Protein AF-A0A8F1MAA2-F1 (afdb_monomer_lite)

Radius of gyration: 13.88 Å; chains: 1; bounding box: 32×30×31 Å

Organism: NCBI:txid2841264

pLDDT: mean 94.31, std 5.84, range [60.47, 98.44]

InterPro domains:
  IPR036615 Mur ligase, C-terminal domain superfamily [G3DSA:3.90.190.20] (1-69)

Foldseek 3Di:
DDQEDEAEDDVCVVPVQVVCVVVVHHYHYYDALVRLLVVCQVVADVVRDDDDDDDLPQHPNLVSVCSVDPDNVCSVVTPQPPPVSVVVVVVSCVVVDD

Sequence (98 aa):
MLDWVVTVGEKANQYLAPAARQRGCQVKECKNAIEAGSFVRDKLKSEGVALFKGSSGGVWLEESIKINLHSTEDDKYLVRQTPEWIARKNQFFSQFKD

Secondary structure (DSSP, 8-state):
--S-EEEESHHIIIIIHHHHHHTT--EEEESSHHHHHHHHHHHPPTT--------TTTT-THHHHHHH-S-GGGGGGSSS-SHHHHHHHHHHHGGG--

Structure (mmCIF, N/CA/C/O backbone):
data_AF-A0A8F1MAA2-F1
#
_entry.id   AF-A0A8F1MAA2-F1
#
loop_
_atom_site.group_PDB
_atom_site.id
_atom_site.type_symbol
_atom_site.label_atom_id
_atom_site.label_alt_id
_atom_site.label_comp_id
_atom_site.label_asym_id
_atom_site.label_entity_id
_atom_site.label_seq_id
_atom_site.pdbx_PDB_ins_code
_atom_site.Cartn_x
_atom_site.Cartn_y
_atom_site.Cartn_z
_atom_site.occupancy
_atom_site.B_iso_or_equiv
_atom_site.auth_seq_id
_atom_site.auth_comp_id
_atom_site.auth_asym_id
_atom_site.auth_atom_id
_atom_site.pdbx_PDB_model_num
ATOM 1 N N . MET A 1 1 ? -15.943 -7.709 10.917 1.00 71.94 1 MET A N 1
ATOM 2 C CA . MET A 1 1 ? -15.826 -6.241 10.754 1.00 71.94 1 MET A CA 1
ATOM 3 C C . MET A 1 1 ? -14.387 -5.947 10.356 1.00 71.94 1 MET A C 1
ATOM 5 O O . MET A 1 1 ? -13.529 -6.704 10.784 1.00 71.94 1 MET A O 1
ATOM 9 N N . LEU A 1 2 ? -14.123 -4.957 9.499 1.00 89.88 2 LEU A N 1
ATOM 10 C CA . LEU A 1 2 ? -12.743 -4.585 9.159 1.00 89.88 2 LEU A CA 1
ATOM 11 C C . LEU A 1 2 ? -12.121 -3.828 10.336 1.00 89.88 2 LEU A C 1
ATOM 13 O O . LEU A 1 2 ? -12.749 -2.893 10.830 1.00 89.88 2 LEU A O 1
ATOM 17 N N . ASP A 1 3 ? -10.906 -4.198 10.743 1.00 93.94 3 ASP A N 1
ATOM 18 C CA . ASP A 1 3 ? -10.171 -3.463 11.783 1.00 93.94 3 ASP A CA 1
ATOM 19 C C . ASP A 1 3 ? -9.733 -2.084 11.283 1.00 93.94 3 ASP A C 1
ATOM 21 O O . ASP A 1 3 ? -9.847 -1.094 11.996 1.00 93.94 3 ASP A O 1
ATOM 25 N N . TRP A 1 4 ? -9.268 -2.013 10.032 1.00 97.50 4 TRP A N 1
ATOM 26 C CA . TRP A 1 4 ? -8.804 -0.784 9.400 1.00 97.50 4 TRP A CA 1
ATOM 27 C C . TRP A 1 4 ? -9.257 -0.693 7.948 1.00 97.50 4 TRP A C 1
ATOM 29 O O . TRP A 1 4 ? -9.238 -1.673 7.204 1.00 97.50 4 TRP A O 1
ATOM 39 N N . VAL A 1 5 ? -9.580 0.525 7.524 1.00 97.81 5 VAL A N 1
ATOM 40 C CA . VAL A 1 5 ? -9.620 0.925 6.117 1.00 97.81 5 VAL A CA 1
ATOM 41 C C . VAL A 1 5 ? -8.475 1.908 5.892 1.00 97.81 5 VAL A C 1
ATOM 43 O O . VAL A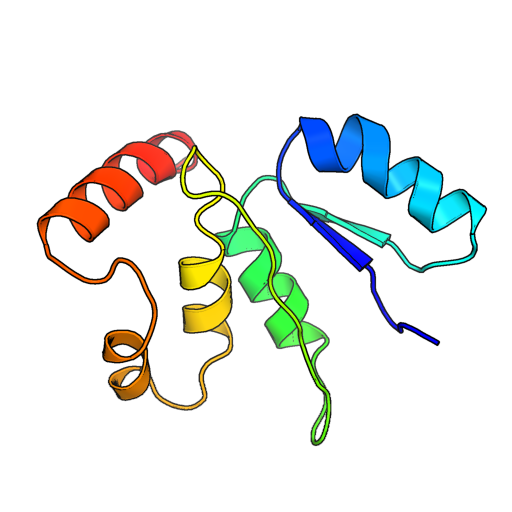 1 5 ? -8.435 2.976 6.500 1.00 97.81 5 VAL A O 1
ATOM 46 N N . VAL A 1 6 ? -7.528 1.549 5.029 1.00 98.31 6 VAL A N 1
ATOM 47 C CA . VAL A 1 6 ? -6.398 2.418 4.677 1.00 98.31 6 VAL A CA 1
ATOM 48 C C . VAL A 1 6 ? -6.664 3.031 3.307 1.00 98.31 6 VAL A C 1
ATOM 50 O O . VAL A 1 6 ? -6.712 2.319 2.304 1.00 98.31 6 VAL A O 1
ATOM 53 N N . THR A 1 7 ? -6.869 4.344 3.254 1.00 97.94 7 THR A N 1
ATOM 54 C CA . THR A 1 7 ? -7.054 5.077 1.996 1.00 97.94 7 THR A CA 1
ATOM 55 C C . THR A 1 7 ? -5.732 5.680 1.550 1.00 97.94 7 THR A C 1
ATOM 57 O O . THR A 1 7 ? -4.959 6.178 2.366 1.00 97.94 7 THR A O 1
ATOM 60 N N . VAL A 1 8 ? -5.448 5.611 0.247 1.00 97.44 8 VAL A N 1
ATOM 61 C CA . VAL A 1 8 ? -4.149 6.014 -0.304 1.00 97.44 8 VAL A CA 1
ATOM 62 C C . VAL A 1 8 ? -4.345 6.986 -1.458 1.00 97.44 8 VAL A C 1
ATOM 64 O O . VAL A 1 8 ? -5.000 6.659 -2.449 1.00 97.44 8 VAL A O 1
ATOM 67 N N . GLY A 1 9 ? -3.745 8.167 -1.328 1.00 94.69 9 GLY A N 1
ATOM 68 C CA . GLY A 1 9 ? -3.819 9.245 -2.310 1.00 94.69 9 GLY A CA 1
ATOM 69 C C . GLY A 1 9 ? -5.001 10.194 -2.095 1.00 94.69 9 GLY A C 1
ATOM 70 O O . GLY A 1 9 ? -5.990 9.876 -1.432 1.00 94.69 9 GLY A O 1
ATOM 71 N N . GLU A 1 10 ? -4.890 11.381 -2.691 1.00 94.06 10 GLU A N 1
ATOM 72 C CA . GLU A 1 10 ? -5.774 12.528 -2.445 1.00 94.06 10 GLU A CA 1
ATOM 73 C C . GLU A 1 10 ? -7.260 12.194 -2.619 1.00 94.06 10 GLU A C 1
ATOM 75 O O . GLU A 1 10 ? -8.058 12.423 -1.716 1.00 94.06 10 GLU A O 1
ATOM 80 N N . LYS A 1 11 ? -7.640 11.581 -3.747 1.00 94.75 11 LYS A N 1
ATOM 81 C CA . LYS A 1 11 ? -9.047 11.273 -4.045 1.00 94.75 11 LYS A CA 1
ATOM 82 C C . LYS A 1 11 ? -9.645 10.251 -3.077 1.00 94.75 11 LYS A C 1
ATOM 84 O O . LYS A 1 11 ? -10.791 10.401 -2.661 1.00 94.75 11 LYS A O 1
ATOM 89 N N . ALA A 1 12 ? -8.887 9.225 -2.690 1.00 96.44 12 ALA A N 1
ATOM 90 C CA . ALA A 1 12 ? -9.371 8.238 -1.729 1.00 96.44 12 ALA A CA 1
ATOM 91 C C . ALA A 1 12 ? -9.558 8.872 -0.343 1.00 96.44 12 ALA A C 1
ATOM 93 O O . ALA A 1 12 ? -10.574 8.634 0.307 1.00 96.44 12 ALA A O 1
ATOM 94 N N . ASN A 1 13 ? -8.626 9.729 0.070 1.00 97.31 13 ASN A N 1
ATOM 95 C CA . ASN A 1 13 ? -8.721 10.456 1.334 1.00 97.31 13 ASN A CA 1
ATOM 96 C C . ASN A 1 13 ? -9.889 11.458 1.320 1.00 97.31 13 ASN A C 1
ATOM 98 O O . ASN A 1 13 ? -10.640 11.550 2.284 1.00 97.31 13 ASN A O 1
ATOM 102 N N . GLN A 1 14 ? -10.119 12.140 0.197 1.00 98.12 14 GLN A N 1
ATOM 103 C CA . GLN A 1 14 ? -11.206 13.107 0.058 1.00 98.12 14 GLN A CA 1
ATOM 104 C C . GLN A 1 14 ? -12.597 12.454 0.070 1.00 98.12 14 GLN A C 1
ATOM 106 O O . GLN A 1 14 ? -13.520 13.005 0.664 1.00 98.12 14 GLN A O 1
ATOM 111 N N . TYR A 1 15 ? -12.768 11.303 -0.593 1.00 97.75 15 TYR A N 1
ATOM 112 C CA . TYR A 1 15 ? -14.099 10.727 -0.828 1.00 97.75 15 TYR A CA 1
ATOM 113 C C . TYR A 1 15 ? -14.363 9.422 -0.071 1.00 97.75 15 TYR A C 1
ATOM 115 O O . TYR A 1 15 ? -15.444 9.245 0.488 1.00 97.75 15 TYR A O 1
ATOM 123 N N . LEU A 1 16 ? -13.399 8.498 -0.030 1.00 96.94 16 LEU A N 1
ATOM 124 C CA . LEU A 1 16 ? -13.601 7.175 0.574 1.00 96.94 16 LEU A CA 1
ATOM 125 C C . LEU A 1 16 ? -13.390 7.196 2.087 1.00 96.94 16 LEU A C 1
ATOM 127 O O . LEU A 1 16 ? -14.152 6.556 2.810 1.00 96.94 16 LEU A O 1
ATOM 131 N N . ALA A 1 17 ? -12.401 7.945 2.577 1.00 98.19 17 ALA A N 1
ATOM 132 C CA . ALA A 1 17 ? -12.123 8.030 4.007 1.00 98.19 17 ALA A CA 1
ATOM 133 C C . ALA A 1 17 ? -13.323 8.545 4.826 1.00 98.19 17 ALA A C 1
ATOM 135 O O . ALA A 1 17 ? -13.711 7.858 5.777 1.00 98.19 17 ALA A O 1
ATOM 136 N N . PRO A 1 18 ? -13.976 9.680 4.487 1.00 98.31 18 PRO A N 1
ATOM 137 C CA . PRO A 1 18 ? -15.149 10.131 5.236 1.00 98.31 18 PRO A CA 1
ATOM 138 C C . PRO A 1 18 ? -16.323 9.152 5.126 1.00 98.31 18 PRO A C 1
ATOM 140 O O . PRO A 1 18 ? -16.977 8.887 6.134 1.00 98.31 18 PRO A O 1
ATOM 143 N N . ALA A 1 19 ? -16.558 8.558 3.950 1.00 97.88 19 ALA A N 1
ATOM 144 C CA . ALA A 1 19 ? -17.622 7.572 3.766 1.00 97.88 19 ALA A CA 1
ATOM 145 C C . ALA A 1 19 ? -17.406 6.318 4.634 1.00 97.88 19 ALA A C 1
ATOM 147 O O . ALA A 1 19 ? -18.343 5.835 5.268 1.00 97.88 19 ALA A O 1
ATOM 148 N N . ALA A 1 20 ? -16.171 5.816 4.722 1.00 97.12 20 ALA A N 1
ATOM 149 C CA . ALA A 1 20 ? -15.826 4.684 5.580 1.00 97.12 20 ALA A CA 1
ATOM 150 C C . ALA A 1 20 ? -15.972 5.029 7.073 1.00 97.12 20 AL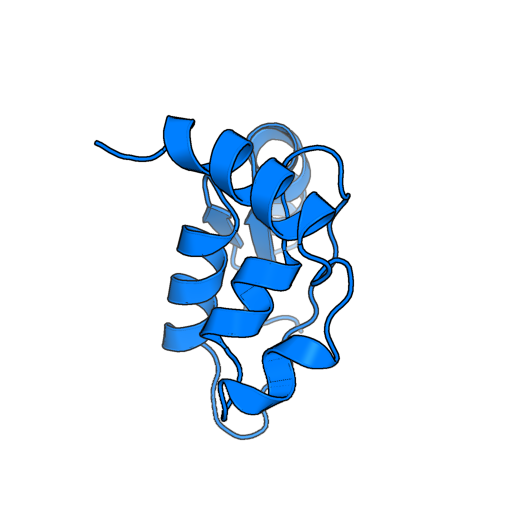A A C 1
ATOM 152 O O . ALA A 1 20 ? -16.553 4.246 7.826 1.00 97.12 20 ALA A O 1
ATOM 153 N N . ARG A 1 21 ? -15.534 6.224 7.502 1.00 97.50 21 ARG A N 1
ATOM 154 C CA . ARG A 1 21 ? -15.731 6.694 8.887 1.00 97.50 21 ARG A CA 1
ATOM 155 C C . ARG A 1 21 ? -17.208 6.792 9.260 1.00 97.50 21 ARG A C 1
ATOM 157 O O . ARG A 1 21 ? -17.588 6.342 10.334 1.00 97.50 21 ARG A O 1
ATOM 164 N N . GLN A 1 22 ? -18.053 7.316 8.370 1.00 97.31 22 GLN A N 1
ATOM 165 C CA . GLN A 1 22 ? -19.506 7.391 8.589 1.00 97.31 22 GLN A CA 1
ATOM 166 C C . GLN A 1 22 ? -20.159 6.011 8.748 1.00 97.31 22 GLN A C 1
ATOM 168 O O . GLN A 1 22 ? -21.206 5.892 9.377 1.00 97.31 22 GLN A O 1
ATOM 173 N N . ARG A 1 23 ? -19.537 4.957 8.208 1.00 95.50 23 ARG A N 1
ATOM 174 C CA . ARG A 1 23 ? -19.955 3.559 8.389 1.00 95.50 23 ARG A CA 1
ATOM 175 C C . ARG A 1 23 ? -19.336 2.891 9.624 1.00 95.50 23 ARG A C 1
ATOM 177 O O . ARG A 1 23 ? -19.529 1.695 9.812 1.00 95.50 23 ARG A O 1
ATOM 184 N N . GLY A 1 24 ? -18.618 3.644 10.460 1.00 95.56 24 GLY A N 1
ATOM 185 C CA . GLY A 1 24 ? -18.011 3.163 11.701 1.00 95.56 24 GLY A CA 1
ATOM 186 C C . GLY A 1 24 ? -16.646 2.493 11.532 1.00 95.56 24 GLY A C 1
ATOM 187 O O . GLY A 1 24 ? -16.146 1.904 12.485 1.00 95.56 24 GLY A O 1
ATOM 188 N N . CYS A 1 25 ? -16.025 2.560 10.349 1.00 96.44 25 CYS A N 1
ATOM 189 C CA . CYS A 1 25 ? -14.685 2.008 10.153 1.00 96.44 25 CYS A CA 1
ATOM 190 C C . CYS A 1 25 ? -13.615 2.888 10.810 1.00 96.44 25 CYS A C 1
ATOM 192 O O . CYS A 1 25 ? -13.666 4.119 10.728 1.00 96.44 25 CYS A O 1
ATOM 194 N N . GLN A 1 26 ? -12.581 2.256 11.366 1.00 97.25 26 GLN A N 1
ATOM 195 C CA . GLN A 1 26 ? -11.341 2.947 11.698 1.00 97.25 26 GLN A CA 1
ATOM 196 C C . GLN A 1 26 ? -10.568 3.223 10.401 1.00 97.25 26 GLN A C 1
ATOM 198 O O . GLN A 1 26 ? -10.341 2.309 9.607 1.00 97.25 26 GLN A O 1
ATOM 203 N N . VAL A 1 27 ? -10.193 4.482 10.151 1.00 98.25 27 VAL A N 1
ATOM 204 C CA . VAL A 1 27 ? -9.601 4.892 8.867 1.00 98.25 27 VAL A CA 1
ATOM 205 C C . VAL A 1 27 ? -8.242 5.546 9.056 1.00 98.25 27 VAL A C 1
ATOM 207 O O . VAL A 1 27 ? -8.123 6.513 9.813 1.00 98.25 27 VAL A O 1
ATOM 210 N N . LYS A 1 28 ? -7.244 5.072 8.303 1.00 98.38 28 LYS A N 1
ATOM 211 C CA . LYS A 1 28 ? -5.941 5.726 8.146 1.00 98.38 28 LYS A CA 1
ATOM 212 C C . LYS A 1 28 ? -5.818 6.274 6.728 1.00 98.38 28 LYS A C 1
ATOM 214 O O . LYS A 1 28 ? -5.867 5.527 5.757 1.00 98.38 28 LYS A O 1
ATOM 219 N N . GLU A 1 29 ? -5.634 7.582 6.631 1.00 98.44 29 GLU A N 1
ATOM 220 C CA . GLU A 1 29 ? -5.295 8.253 5.379 1.00 98.44 29 GLU A CA 1
ATOM 221 C C . GLU A 1 29 ? -3.777 8.252 5.192 1.00 98.44 29 GLU A C 1
ATOM 223 O O . GLU A 1 29 ? -3.028 8.612 6.110 1.00 98.44 29 GLU A O 1
ATOM 228 N N . CYS A 1 30 ? -3.340 7.846 4.004 1.00 97.44 30 CYS A N 1
ATOM 229 C CA . CYS A 1 30 ? -1.945 7.814 3.583 1.00 97.44 30 CYS A CA 1
ATOM 230 C C . CYS A 1 30 ? -1.768 8.608 2.287 1.00 97.44 30 CYS A C 1
ATOM 232 O O . CYS A 1 30 ? -2.642 8.626 1.411 1.00 97.44 30 CYS A O 1
ATOM 234 N N . LYS A 1 31 ? -0.616 9.262 2.145 1.00 94.75 31 LYS A N 1
ATOM 235 C CA . LYS A 1 31 ? -0.273 10.052 0.957 1.00 94.75 31 LYS A CA 1
ATOM 236 C C . LYS A 1 31 ? 0.129 9.168 -0.220 1.00 94.75 31 LYS A C 1
ATOM 238 O O . LYS A 1 31 ? -0.211 9.476 -1.358 1.00 94.75 31 LYS A O 1
ATOM 243 N N . ASN A 1 32 ? 0.834 8.068 0.041 1.00 94.94 32 ASN A N 1
ATOM 244 C CA . ASN A 1 32 ? 1.360 7.171 -0.986 1.00 94.94 32 ASN A CA 1
ATOM 245 C C . ASN A 1 32 ? 1.434 5.710 -0.494 1.00 94.94 32 ASN A C 1
ATOM 247 O O . ASN A 1 32 ? 1.184 5.420 0.678 1.00 94.94 32 ASN A O 1
ATOM 251 N N . ALA A 1 33 ? 1.752 4.779 -1.402 1.00 96.56 33 ALA A N 1
ATOM 252 C CA . ALA A 1 33 ? 1.794 3.346 -1.097 1.00 96.56 33 ALA A CA 1
ATOM 253 C C . ALA A 1 33 ? 2.879 2.946 -0.085 1.00 96.56 33 ALA A C 1
ATOM 255 O O . ALA A 1 33 ? 2.691 1.954 0.618 1.00 96.56 33 ALA A O 1
ATOM 256 N N . ILE A 1 34 ? 3.975 3.707 0.012 1.00 95.75 34 ILE A N 1
ATOM 257 C CA . ILE A 1 34 ? 5.050 3.434 0.973 1.00 95.75 34 ILE A CA 1
ATOM 258 C C . ILE A 1 34 ? 4.549 3.703 2.392 1.00 95.75 34 ILE A C 1
ATOM 260 O O . ILE A 1 34 ? 4.619 2.817 3.237 1.00 95.75 34 ILE A O 1
ATOM 264 N N . GLU A 1 35 ? 3.935 4.868 2.627 1.00 96.88 35 GLU A N 1
ATOM 265 C CA . GLU A 1 35 ? 3.322 5.192 3.923 1.00 96.88 35 GLU A CA 1
ATOM 266 C C . GLU A 1 35 ? 2.247 4.165 4.311 1.00 96.88 35 GLU A C 1
ATOM 268 O O . GLU A 1 35 ? 2.210 3.693 5.448 1.00 96.88 35 GLU A O 1
ATOM 273 N N . ALA A 1 36 ? 1.394 3.784 3.355 1.00 97.94 36 ALA A N 1
ATOM 274 C CA . ALA A 1 36 ? 0.369 2.770 3.578 1.00 97.94 36 ALA A CA 1
ATOM 275 C C . ALA A 1 36 ? 0.978 1.409 3.940 1.00 97.94 36 ALA A C 1
ATOM 277 O O . ALA A 1 36 ? 0.488 0.742 4.846 1.00 97.94 36 ALA A O 1
ATOM 278 N N . GLY A 1 37 ? 2.062 1.012 3.264 1.00 97.75 37 GLY A N 1
ATOM 279 C CA . GLY A 1 37 ? 2.750 -0.251 3.524 1.00 97.75 37 GLY A CA 1
ATOM 280 C C . GLY A 1 37 ? 3.344 -0.306 4.922 1.00 97.75 37 GLY A C 1
ATOM 281 O O . GLY A 1 37 ? 3.110 -1.289 5.622 1.00 97.75 37 GLY A O 1
ATOM 282 N N . SER A 1 38 ? 4.022 0.763 5.347 1.00 97.88 38 SER A N 1
ATOM 283 C CA . SER A 1 38 ? 4.567 0.879 6.704 1.00 97.88 38 SER A CA 1
ATOM 284 C C . SER A 1 38 ? 3.468 0.822 7.763 1.00 97.88 38 SER A C 1
ATOM 286 O O . SER A 1 38 ? 3.572 0.060 8.718 1.00 97.88 38 SER A O 1
ATOM 288 N N . PHE A 1 39 ? 2.366 1.553 7.565 1.00 98.38 39 PHE A N 1
ATOM 289 C CA . PHE A 1 39 ? 1.250 1.510 8.509 1.00 98.38 39 PHE A CA 1
ATOM 290 C C . PHE A 1 39 ? 0.624 0.114 8.607 1.00 98.38 39 PHE A C 1
ATOM 292 O O . PHE A 1 39 ? 0.339 -0.352 9.708 1.00 98.38 39 PHE A O 1
ATOM 299 N N . VAL A 1 40 ? 0.407 -0.564 7.474 1.00 98.00 40 VAL A N 1
ATOM 300 C CA . VAL A 1 40 ? -0.133 -1.930 7.482 1.00 98.00 40 VAL A CA 1
ATOM 301 C C . VAL A 1 40 ? 0.832 -2.879 8.192 1.00 98.00 40 VAL A C 1
ATOM 303 O O . VAL A 1 40 ? 0.369 -3.651 9.026 1.00 98.00 40 VAL A O 1
ATOM 306 N N . ARG A 1 41 ? 2.147 -2.771 7.963 1.00 96.88 41 ARG A N 1
ATOM 307 C CA . ARG A 1 41 ? 3.159 -3.623 8.612 1.00 96.88 41 ARG A CA 1
ATOM 308 C C . ARG A 1 41 ? 3.101 -3.526 10.134 1.00 96.88 41 ARG A C 1
ATOM 310 O O . ARG A 1 41 ? 3.190 -4.547 10.807 1.00 96.88 41 ARG A O 1
ATOM 317 N N . ASP A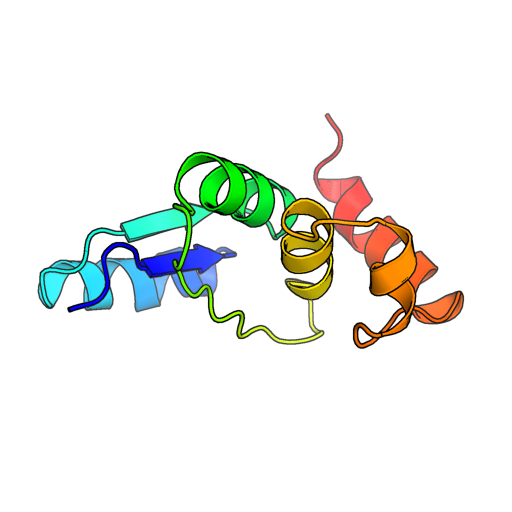 1 42 ? 2.884 -2.323 10.658 1.00 97.25 42 ASP A N 1
ATOM 318 C CA . ASP A 1 42 ? 2.787 -2.065 12.098 1.00 97.25 42 ASP A CA 1
ATOM 319 C C . ASP A 1 42 ? 1.472 -2.560 12.726 1.00 97.25 42 ASP A C 1
ATOM 321 O O . ASP A 1 42 ? 1.380 -2.711 13.948 1.00 97.25 42 ASP A O 1
ATOM 325 N N . LYS A 1 43 ? 0.414 -2.747 11.926 1.00 96.50 43 LYS A N 1
ATOM 326 C CA . LYS A 1 43 ? -0.926 -3.131 12.412 1.00 96.50 43 LYS A CA 1
ATOM 327 C C . LYS A 1 43 ? -1.308 -4.569 12.101 1.00 96.50 43 LYS A C 1
ATOM 329 O O . LYS A 1 43 ? -2.185 -5.106 12.782 1.00 96.50 43 LYS A O 1
ATOM 334 N N . LEU A 1 44 ? -0.690 -5.180 11.097 1.00 95.31 44 LEU A N 1
ATOM 335 C CA . LEU A 1 44 ? -0.992 -6.536 10.676 1.00 95.31 44 LEU A CA 1
ATOM 336 C C . LEU A 1 44 ? -0.519 -7.525 11.746 1.00 95.31 44 LEU A C 1
ATOM 338 O O . LEU A 1 44 ? 0.660 -7.599 12.080 1.00 95.31 44 LEU A O 1
ATOM 342 N N . LYS A 1 45 ? -1.468 -8.273 12.306 1.00 92.56 45 LYS A N 1
ATOM 343 C CA . LYS A 1 45 ? -1.217 -9.305 13.319 1.00 92.56 45 LYS A CA 1
ATOM 344 C C . LYS A 1 45 ? -1.010 -10.662 12.646 1.00 92.56 45 LYS A C 1
ATOM 346 O O . LYS A 1 45 ? -1.394 -10.841 11.492 1.00 92.56 45 LYS A O 1
ATOM 351 N N . SER A 1 46 ? -0.464 -11.628 13.389 1.00 92.50 46 SER A N 1
ATOM 352 C CA . SER A 1 46 ? -0.465 -13.037 12.965 1.00 92.50 46 SER A CA 1
ATOM 353 C C . SER A 1 46 ? -1.883 -13.474 12.590 1.00 92.50 46 SER A C 1
ATOM 355 O O . SER A 1 46 ? -2.833 -13.068 13.261 1.00 92.50 46 SER A O 1
ATOM 357 N N . GLU A 1 47 ? -2.019 -14.267 11.525 1.00 92.94 47 GLU A N 1
ATOM 358 C CA . GLU A 1 47 ? -3.305 -14.683 10.927 1.00 92.94 47 GLU A CA 1
ATOM 359 C C . GLU A 1 47 ? -4.178 -13.535 10.374 1.00 92.94 47 GLU A C 1
ATOM 361 O O . GLU A 1 47 ? -5.300 -13.754 9.916 1.00 92.94 47 GLU A O 1
ATOM 366 N N . GLY A 1 48 ? -3.680 -12.296 10.390 1.00 94.56 48 GLY A N 1
ATOM 367 C CA . GLY A 1 48 ? -4.353 -11.152 9.793 1.00 94.56 48 GLY A CA 1
ATOM 368 C C . GLY A 1 48 ? -4.313 -11.202 8.266 1.00 94.56 48 GLY A C 1
ATOM 369 O O . GLY A 1 48 ? -3.327 -11.622 7.664 1.00 94.56 48 GLY A O 1
ATOM 370 N N . VAL A 1 49 ? -5.375 -10.709 7.628 1.00 95.88 49 VAL A N 1
ATOM 371 C CA . VAL A 1 49 ? -5.463 -10.616 6.165 1.00 95.88 49 VAL A CA 1
ATOM 372 C C . VAL A 1 49 ? -5.518 -9.151 5.748 1.00 95.88 49 VAL A C 1
ATOM 374 O O . VAL A 1 49 ? -6.400 -8.408 6.176 1.00 95.88 49 VAL A O 1
ATOM 377 N N . ALA A 1 50 ? -4.598 -8.747 4.873 1.00 96.50 50 ALA A N 1
ATOM 378 C CA . ALA A 1 50 ? -4.600 -7.435 4.236 1.00 96.50 50 ALA A CA 1
ATOM 379 C C . ALA A 1 50 ? -4.948 -7.569 2.747 1.00 96.50 50 ALA A C 1
ATOM 381 O O . ALA A 1 50 ? -4.317 -8.328 2.012 1.00 96.50 50 ALA A O 1
ATOM 382 N N . LEU A 1 51 ? -5.950 -6.812 2.294 1.00 96.94 51 LEU A N 1
ATOM 383 C CA . LEU A 1 51 ? -6.361 -6.754 0.891 1.00 96.94 51 LEU A CA 1
ATOM 384 C C . LEU A 1 51 ? -5.966 -5.406 0.293 1.00 96.94 51 LEU A C 1
ATOM 386 O O . LEU A 1 51 ? -6.343 -4.352 0.802 1.00 96.94 51 LEU A O 1
ATOM 390 N N . PHE A 1 52 ? -5.248 -5.444 -0.827 1.00 96.25 52 PHE A N 1
ATOM 391 C CA . PHE A 1 52 ? -4.746 -4.252 -1.502 1.00 96.25 52 PHE A CA 1
ATOM 392 C C . PHE A 1 52 ? -5.463 -4.072 -2.839 1.00 96.25 52 PHE A C 1
ATOM 394 O O . PHE A 1 52 ? -5.386 -4.928 -3.721 1.00 96.25 52 PHE A O 1
ATOM 401 N N . LYS A 1 53 ? -6.136 -2.931 -3.024 1.00 93.44 53 LYS A N 1
ATOM 402 C CA . LYS A 1 53 ? -6.756 -2.558 -4.302 1.00 93.44 53 LYS A CA 1
ATOM 403 C C . LYS A 1 53 ? -6.353 -1.148 -4.701 1.00 93.44 53 LYS A C 1
ATOM 405 O O . LYS A 1 53 ? -6.680 -0.181 -4.027 1.00 93.44 53 LYS A O 1
ATOM 410 N N . GLY A 1 54 ? -5.676 -1.032 -5.838 1.00 90.06 54 GLY A N 1
ATOM 411 C CA . GLY A 1 54 ? -5.245 0.247 -6.396 1.00 90.06 54 GLY A CA 1
ATOM 412 C C . GLY A 1 54 ? -5.178 0.200 -7.917 1.00 90.06 54 GLY A C 1
ATOM 413 O O . GLY A 1 54 ? -5.285 -0.871 -8.518 1.00 90.06 54 GLY A O 1
ATOM 414 N N . SER A 1 55 ? -5.047 1.373 -8.531 1.00 84.06 55 SER A N 1
ATOM 415 C CA . SER A 1 55 ? -4.796 1.528 -9.967 1.00 84.06 55 SER A CA 1
ATOM 416 C C . SER A 1 55 ? -3.293 1.665 -10.242 1.00 84.06 55 SER A C 1
ATOM 418 O O . SER A 1 55 ? -2.517 2.049 -9.362 1.00 84.06 55 SER A O 1
ATOM 420 N N . SER A 1 56 ? -2.883 1.391 -11.481 1.00 77.38 56 SER A N 1
ATOM 421 C CA . SER A 1 56 ? -1.537 1.669 -11.995 1.00 77.38 56 SER A CA 1
ATOM 422 C C . SER A 1 56 ? -1.312 3.134 -12.377 1.00 77.38 56 SER A C 1
ATOM 424 O O . SER A 1 56 ? -0.236 3.477 -12.837 1.00 77.38 56 SER A O 1
ATOM 426 N N . GLY A 1 57 ? -2.302 4.009 -12.200 1.00 78.31 57 GLY A N 1
ATOM 427 C CA . GLY A 1 57 ? -2.228 5.423 -12.585 1.00 78.31 57 GLY A CA 1
ATOM 428 C C . GLY A 1 57 ? -1.710 6.381 -11.508 1.00 78.31 57 GLY A C 1
ATOM 429 O O . GLY A 1 57 ? -2.173 7.513 -11.479 1.00 78.31 57 GLY A O 1
ATOM 430 N N . GLY A 1 58 ? -0.819 5.953 -10.602 1.00 80.50 58 GLY A N 1
ATOM 431 C CA . GLY A 1 58 ? -0.262 6.852 -9.571 1.00 80.50 58 GLY A CA 1
ATOM 432 C C . GLY A 1 58 ? -0.597 6.505 -8.120 1.00 80.50 58 GLY A C 1
ATOM 433 O O . GLY A 1 58 ? -0.686 7.393 -7.281 1.00 80.50 58 GLY A O 1
ATOM 434 N N . VAL A 1 59 ? -0.790 5.221 -7.807 1.00 90.81 59 VAL A N 1
ATOM 435 C CA . VAL A 1 59 ? -0.845 4.747 -6.409 1.00 90.81 59 VAL A CA 1
ATOM 436 C C . VAL A 1 59 ? 0.199 3.663 -6.169 1.00 90.81 59 VAL A C 1
ATOM 438 O O . VAL A 1 59 ? 0.948 3.756 -5.206 1.00 90.81 59 VAL A O 1
ATOM 441 N N . TRP A 1 60 ? 0.280 2.673 -7.068 1.00 94.62 60 TRP A N 1
ATOM 442 C CA . TRP A 1 60 ? 1.291 1.604 -7.039 1.00 94.62 60 TRP A CA 1
ATOM 443 C C . TRP A 1 60 ? 1.286 0.772 -5.742 1.00 94.62 60 TRP A C 1
ATOM 445 O O . TRP A 1 60 ? 2.325 0.545 -5.128 1.00 94.62 60 TRP A O 1
ATOM 455 N N . LEU A 1 61 ? 0.103 0.309 -5.309 1.00 96.31 61 LEU A N 1
ATOM 456 C CA . LEU A 1 61 ? -0.050 -0.465 -4.065 1.00 96.31 61 LEU A CA 1
ATOM 457 C C . LEU A 1 61 ? 0.725 -1.785 -4.023 1.00 96.31 61 LEU A C 1
ATOM 459 O O . LEU A 1 61 ? 0.937 -2.309 -2.938 1.00 96.31 61 LEU A O 1
ATOM 463 N N . GLU A 1 62 ? 1.184 -2.317 -5.151 1.00 96.38 62 GLU A N 1
ATOM 464 C CA . GLU A 1 62 ? 2.125 -3.437 -5.155 1.00 96.38 62 GLU A CA 1
ATOM 465 C C . GLU A 1 62 ? 3.401 -3.124 -4.353 1.00 96.38 62 GLU A C 1
ATOM 467 O O . GLU A 1 62 ? 3.942 -4.017 -3.715 1.00 96.38 62 GLU A O 1
ATOM 472 N N . GLU A 1 63 ? 3.830 -1.859 -4.277 1.00 96.19 63 GLU A N 1
ATOM 473 C CA . GLU A 1 63 ? 4.969 -1.466 -3.436 1.00 96.19 63 GLU A CA 1
ATOM 474 C C . GLU A 1 63 ? 4.612 -1.461 -1.943 1.00 96.19 63 GLU A C 1
ATOM 476 O O . GLU A 1 63 ? 5.463 -1.728 -1.101 1.00 96.19 63 GLU A O 1
ATOM 481 N N . SER A 1 64 ? 3.337 -1.240 -1.607 1.00 97.25 64 SER A N 1
ATOM 482 C CA . SER A 1 64 ? 2.821 -1.428 -0.246 1.00 97.25 64 SER A CA 1
ATOM 483 C C . SER A 1 64 ? 2.864 -2.906 0.154 1.00 97.25 64 SER A C 1
ATOM 485 O O . SER A 1 64 ? 3.244 -3.235 1.278 1.00 97.25 64 SER A O 1
ATOM 487 N N . ILE A 1 65 ? 2.542 -3.807 -0.785 1.00 97.12 65 ILE A N 1
ATOM 488 C CA . ILE A 1 65 ? 2.610 -5.257 -0.565 1.00 97.12 65 ILE A CA 1
ATOM 489 C C . ILE A 1 65 ? 4.053 -5.686 -0.298 1.00 97.12 65 ILE A C 1
ATOM 491 O O . ILE A 1 65 ? 4.270 -6.422 0.657 1.00 97.12 65 ILE A O 1
ATOM 495 N N . LYS A 1 66 ? 5.043 -5.181 -1.052 1.00 96.81 66 LYS A N 1
ATOM 496 C CA . LYS A 1 66 ? 6.464 -5.516 -0.833 1.00 96.81 66 LYS A CA 1
ATOM 497 C C . LYS A 1 66 ? 6.927 -5.301 0.609 1.00 96.81 66 LYS A C 1
ATOM 499 O O . LYS A 1 66 ? 7.597 -6.163 1.161 1.00 96.81 66 LYS A O 1
ATOM 504 N N . ILE A 1 67 ? 6.522 -4.192 1.234 1.00 97.19 67 ILE A N 1
ATOM 505 C CA . ILE A 1 67 ? 6.844 -3.872 2.640 1.00 97.19 67 ILE A CA 1
ATOM 506 C C . ILE A 1 67 ? 6.260 -4.920 3.609 1.00 97.19 67 ILE A C 1
ATOM 508 O O . ILE A 1 67 ? 6.791 -5.169 4.693 1.00 97.19 67 ILE A O 1
ATOM 512 N N . ASN A 1 68 ? 5.160 -5.558 3.219 1.00 96.81 68 ASN A N 1
ATOM 513 C CA . ASN A 1 68 ? 4.414 -6.509 4.033 1.00 96.81 68 ASN A CA 1
ATOM 514 C C . ASN A 1 68 ? 4.733 -7.978 3.717 1.00 96.81 68 ASN A C 1
ATOM 516 O O . ASN A 1 68 ? 4.254 -8.855 4.431 1.00 96.81 68 ASN A O 1
ATOM 520 N N . LEU A 1 69 ? 5.556 -8.259 2.700 1.00 96.00 69 LEU A N 1
ATOM 521 C CA . LEU A 1 69 ? 6.011 -9.617 2.417 1.00 96.00 69 LEU A CA 1
ATOM 522 C C . LEU A 1 69 ? 6.909 -10.137 3.547 1.00 96.00 69 LEU A C 1
ATOM 524 O O . LEU A 1 69 ? 7.608 -9.382 4.236 1.00 96.00 69 LEU A O 1
ATOM 528 N N . HIS A 1 70 ? 6.875 -11.455 3.739 1.00 93.38 70 HIS A N 1
ATOM 529 C CA . HIS A 1 70 ? 7.789 -12.134 4.651 1.00 93.38 70 HIS A CA 1
ATOM 530 C C . HIS A 1 70 ? 9.210 -12.171 4.073 1.00 93.38 70 HIS A C 1
ATOM 532 O O . HIS A 1 70 ? 10.168 -11.910 4.796 1.00 93.38 70 HIS A O 1
ATOM 538 N N . SER A 1 71 ? 9.325 -12.440 2.768 1.00 95.38 71 SER A N 1
ATOM 539 C CA . SER A 1 71 ? 10.581 -12.467 2.022 1.00 95.38 71 SER A CA 1
ATOM 540 C C . SER A 1 71 ? 10.550 -11.480 0.860 1.00 95.38 71 SER A C 1
ATOM 542 O O . SER A 1 71 ? 9.551 -11.355 0.152 1.00 95.38 71 SER A O 1
ATOM 544 N N . THR A 1 72 ? 11.675 -10.810 0.620 1.00 93.50 72 THR A N 1
ATOM 545 C CA . THR A 1 72 ? 11.857 -9.970 -0.569 1.00 93.50 72 THR A CA 1
ATOM 546 C C . THR A 1 72 ? 11.863 -10.782 -1.860 1.00 93.50 72 THR A C 1
ATOM 548 O O . THR A 1 72 ? 11.550 -10.232 -2.902 1.00 93.50 72 THR A O 1
ATOM 551 N N . GLU A 1 73 ? 12.168 -12.083 -1.812 1.00 95.56 73 GLU A N 1
ATOM 552 C CA . GLU A 1 73 ? 12.176 -12.953 -3.000 1.00 95.56 73 GLU A CA 1
ATOM 553 C C . GLU A 1 73 ? 10.791 -13.152 -3.628 1.00 95.56 73 GLU A C 1
ATOM 555 O O . GLU A 1 73 ? 10.691 -13.555 -4.791 1.00 95.56 73 GLU A O 1
ATOM 560 N N . ASP A 1 74 ? 9.733 -12.883 -2.860 1.00 96.56 74 ASP A N 1
ATOM 561 C CA . ASP A 1 74 ? 8.349 -13.002 -3.308 1.00 96.56 74 ASP A CA 1
ATOM 562 C C . ASP A 1 74 ? 7.887 -11.778 -4.106 1.00 96.56 74 ASP A C 1
ATOM 564 O O . ASP A 1 74 ? 6.831 -11.811 -4.745 1.00 96.56 74 ASP A O 1
ATOM 568 N N . ASP A 1 75 ? 8.673 -10.696 -4.116 1.00 95.62 75 ASP A N 1
ATOM 569 C CA . ASP A 1 75 ? 8.311 -9.472 -4.819 1.00 95.62 75 ASP A CA 1
ATOM 570 C C . ASP A 1 75 ? 8.104 -9.715 -6.320 1.00 95.62 75 ASP A C 1
ATOM 572 O O . ASP A 1 75 ? 7.178 -9.149 -6.895 1.00 95.62 75 ASP A O 1
ATOM 576 N N . LYS A 1 76 ? 8.861 -10.642 -6.918 1.00 94.88 76 LYS A N 1
ATOM 577 C CA . LYS A 1 76 ? 8.778 -11.069 -8.323 1.00 94.88 76 LYS A CA 1
ATOM 578 C C . LYS A 1 76 ? 7.418 -11.641 -8.722 1.00 94.88 76 LYS A C 1
ATOM 580 O O . LYS A 1 76 ? 7.092 -11.640 -9.907 1.00 94.88 76 LYS A O 1
ATOM 585 N N . TYR A 1 77 ? 6.631 -12.131 -7.763 1.00 96.25 77 TYR A N 1
ATOM 586 C CA . TYR A 1 77 ? 5.283 -12.647 -8.019 1.00 96.25 77 TYR A CA 1
ATOM 587 C C . TYR A 1 77 ? 4.226 -11.542 -8.053 1.00 96.25 77 TYR A C 1
ATOM 589 O O . TYR A 1 77 ? 3.091 -11.774 -8.473 1.00 96.25 77 TYR A O 1
ATOM 597 N N . LEU A 1 78 ? 4.578 -10.330 -7.625 1.00 95.88 78 LEU A N 1
ATOM 598 C CA . LEU A 1 78 ? 3.683 -9.191 -7.703 1.00 95.88 78 LEU A CA 1
ATOM 599 C C . LEU A 1 78 ? 3.555 -8.710 -9.148 1.00 95.88 78 LEU A C 1
ATOM 601 O O . LEU A 1 78 ? 4.428 -8.866 -9.999 1.00 95.88 78 LEU A O 1
ATOM 605 N N . VAL A 1 79 ? 2.442 -8.045 -9.428 1.00 95.06 79 VAL A N 1
ATOM 606 C CA . VAL A 1 79 ? 2.250 -7.381 -10.716 1.00 95.06 79 VAL A CA 1
ATOM 607 C C . VAL A 1 79 ? 3.262 -6.246 -10.893 1.00 95.06 79 VAL A C 1
ATOM 609 O O . VAL A 1 79 ? 3.654 -5.599 -9.921 1.00 95.06 79 VAL A O 1
ATOM 612 N N . ARG A 1 80 ? 3.607 -5.934 -12.151 1.00 94.44 80 ARG A N 1
ATOM 613 C CA . ARG A 1 80 ? 4.370 -4.727 -12.532 1.00 94.44 80 ARG A CA 1
ATOM 614 C C . ARG A 1 80 ? 5.784 -4.665 -11.934 1.00 94.44 80 ARG A C 1
ATOM 616 O O . ARG A 1 80 ? 6.208 -3.620 -11.448 1.00 94.44 80 ARG A O 1
ATOM 623 N N . GLN A 1 81 ? 6.518 -5.775 -11.987 1.00 95.75 81 GLN A N 1
ATOM 624 C CA . GLN A 1 81 ? 7.903 -5.860 -11.491 1.00 95.75 81 GLN A CA 1
ATOM 625 C C . GLN A 1 81 ? 8.958 -5.909 -12.600 1.00 95.75 81 GLN A C 1
ATOM 627 O O . GLN A 1 81 ? 10.144 -6.017 -12.311 1.00 95.75 81 GLN A O 1
ATOM 632 N N . THR A 1 82 ? 8.550 -5.785 -13.868 1.00 95.81 82 THR A N 1
ATOM 633 C CA . THR A 1 82 ? 9.511 -5.656 -14.972 1.00 95.81 82 THR A CA 1
ATOM 634 C C . THR A 1 82 ? 10.293 -4.340 -14.857 1.00 95.81 82 THR A C 1
ATOM 636 O O . THR A 1 82 ? 9.771 -3.373 -14.284 1.00 95.81 82 THR A O 1
ATOM 639 N N . PRO A 1 83 ? 11.515 -4.258 -15.415 1.00 96.88 83 PRO A N 1
ATOM 640 C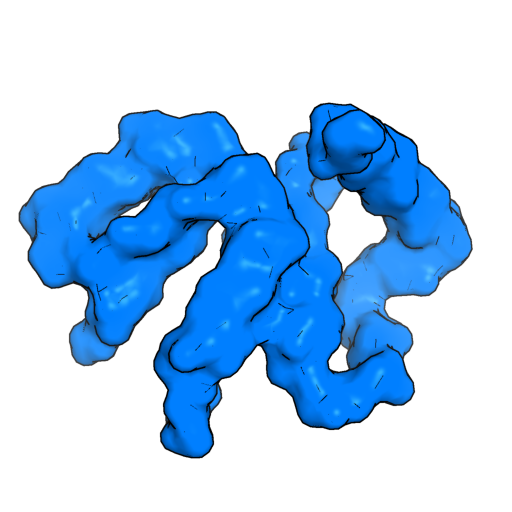 CA . PRO A 1 83 ? 12.351 -3.059 -15.326 1.00 96.88 83 PRO A CA 1
ATOM 641 C C . PRO A 1 83 ? 11.641 -1.767 -15.757 1.00 96.88 83 PRO A C 1
ATOM 643 O O . PRO A 1 83 ? 11.798 -0.727 -15.118 1.00 96.88 83 PRO A O 1
ATOM 646 N N . GLU A 1 84 ? 10.792 -1.827 -16.783 1.00 96.00 84 GLU A N 1
ATOM 647 C CA . GLU A 1 84 ? 10.039 -0.675 -17.290 1.00 96.00 84 GLU A CA 1
ATOM 648 C C . GLU A 1 84 ? 9.022 -0.165 -16.260 1.00 96.00 84 GLU A C 1
ATOM 650 O O . GLU A 1 84 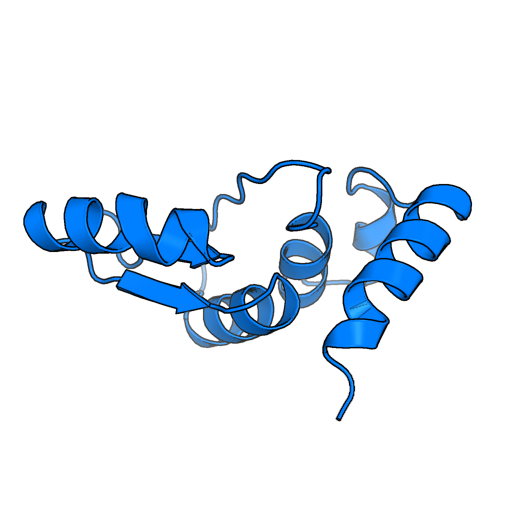? 8.845 1.043 -16.083 1.00 96.00 84 GLU A O 1
ATOM 655 N N . TRP A 1 85 ? 8.353 -1.076 -1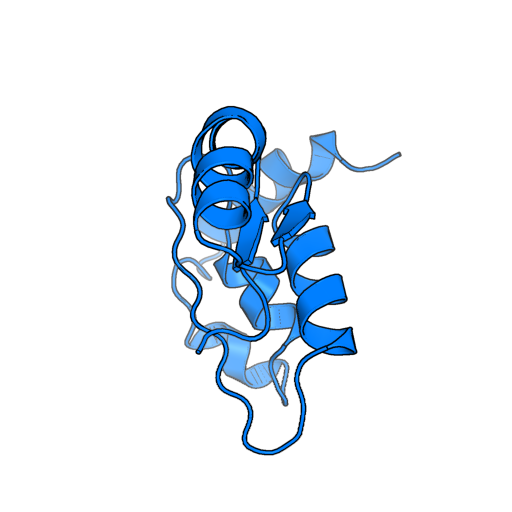5.549 1.00 95.44 85 TRP A N 1
ATOM 656 C CA . TRP A 1 85 ? 7.432 -0.707 -14.476 1.00 95.44 85 TRP A CA 1
ATOM 657 C C . TRP A 1 85 ? 8.164 -0.169 -13.253 1.00 95.44 85 TRP A C 1
ATOM 659 O O . TRP A 1 85 ? 7.695 0.799 -12.651 1.00 95.44 85 TRP A O 1
ATOM 669 N N . ILE A 1 86 ? 9.310 -0.754 -12.899 1.00 95.00 86 ILE A N 1
ATOM 670 C CA . ILE A 1 86 ? 10.163 -0.238 -11.824 1.00 95.00 86 ILE A CA 1
ATOM 671 C C . ILE A 1 86 ? 10.606 1.196 -12.140 1.00 95.00 86 ILE A C 1
ATOM 673 O O . ILE A 1 86 ? 10.468 2.069 -11.286 1.00 95.00 86 ILE A O 1
ATOM 677 N N . ALA A 1 87 ? 11.033 1.482 -13.374 1.00 95.81 87 ALA A N 1
ATOM 678 C CA . ALA A 1 87 ? 11.417 2.831 -13.792 1.00 95.81 87 ALA A CA 1
ATOM 679 C C . ALA A 1 87 ? 10.266 3.846 -13.640 1.00 95.81 87 ALA A C 1
ATOM 681 O O . ALA A 1 87 ? 10.458 4.915 -13.057 1.00 95.81 87 ALA A O 1
ATOM 682 N N . ARG A 1 88 ? 9.047 3.493 -14.079 1.00 95.38 88 ARG A N 1
ATOM 683 C CA . ARG A 1 88 ? 7.846 4.341 -13.912 1.00 95.38 88 ARG A CA 1
ATOM 684 C C . ARG A 1 88 ? 7.516 4.608 -12.445 1.00 95.38 88 ARG A C 1
ATOM 686 O O . ARG A 1 88 ? 7.199 5.738 -12.080 1.00 95.38 88 ARG A O 1
ATOM 693 N N . LYS A 1 89 ? 7.597 3.579 -11.597 1.00 95.00 89 LYS A N 1
ATOM 694 C CA . LYS A 1 89 ? 7.366 3.712 -10.152 1.00 95.00 89 LYS A CA 1
ATOM 695 C C . LYS A 1 89 ? 8.423 4.599 -9.506 1.00 95.00 89 LYS A C 1
ATOM 697 O O . LYS A 1 89 ? 8.062 5.502 -8.762 1.00 95.00 89 LYS A O 1
ATOM 702 N N . ASN A 1 90 ? 9.698 4.416 -9.841 1.00 94.56 90 ASN A N 1
ATOM 703 C CA . ASN A 1 90 ? 10.789 5.246 -9.327 1.00 94.56 90 ASN A CA 1
ATOM 704 C C . ASN A 1 90 ? 10.603 6.726 -9.685 1.00 94.56 90 ASN A C 1
ATOM 706 O O . ASN A 1 90 ? 10.767 7.582 -8.818 1.00 94.56 90 ASN A O 1
ATOM 710 N N . GLN A 1 91 ? 10.204 7.021 -10.927 1.00 94.31 91 GLN A N 1
ATOM 711 C CA . GLN A 1 91 ? 9.870 8.382 -11.353 1.00 94.31 91 GLN A CA 1
ATOM 712 C C . GLN A 1 91 ? 8.670 8.944 -10.579 1.00 94.31 91 GLN A C 1
ATOM 714 O O . GLN A 1 91 ? 8.681 10.097 -10.168 1.00 94.31 91 GLN A O 1
ATOM 719 N N . PHE A 1 92 ? 7.629 8.143 -10.353 1.00 93.50 92 PHE A N 1
ATOM 720 C CA . PHE A 1 92 ? 6.490 8.583 -9.553 1.00 93.50 92 PHE A CA 1
ATOM 721 C C . PHE A 1 92 ? 6.879 8.850 -8.093 1.00 93.50 92 PHE A C 1
ATOM 723 O O . PHE A 1 92 ? 6.429 9.832 -7.514 1.00 93.50 92 PHE A O 1
ATOM 730 N N . PHE A 1 93 ? 7.696 7.993 -7.476 1.00 93.38 93 PHE A N 1
ATOM 731 C CA . PHE A 1 93 ? 8.045 8.133 -6.062 1.00 93.38 93 PHE A CA 1
ATOM 732 C C . PHE A 1 93 ? 9.108 9.200 -5.788 1.00 93.38 93 PHE A C 1
ATOM 734 O O . PHE A 1 93 ? 9.223 9.642 -4.646 1.00 93.38 93 PHE A O 1
ATOM 741 N N . SER A 1 94 ? 9.846 9.672 -6.799 1.00 93.50 94 SER A N 1
ATOM 742 C CA . SER A 1 94 ? 10.818 10.754 -6.609 1.00 93.50 94 SER A CA 1
ATOM 743 C C . SER A 1 94 ? 10.178 12.067 -6.153 1.00 93.50 94 SER A C 1
ATOM 745 O O . SER A 1 94 ? 10.863 12.867 -5.535 1.00 93.50 94 SER A O 1
ATOM 747 N N . GLN A 1 95 ? 8.878 12.273 -6.395 1.00 90.12 95 GLN A N 1
ATOM 748 C CA . GLN A 1 95 ? 8.143 13.450 -5.908 1.00 90.12 95 GLN A CA 1
ATOM 749 C C . GLN A 1 95 ? 7.870 13.436 -4.390 1.00 90.12 95 GLN A C 1
ATOM 751 O O . GLN A 1 95 ? 7.366 14.418 -3.857 1.00 90.12 95 GLN A O 1
ATOM 756 N N . PHE A 1 96 ? 8.140 12.316 -3.707 1.00 86.06 96 PHE A N 1
ATOM 757 C CA . PHE A 1 96 ? 7.976 12.167 -2.253 1.00 86.06 96 PHE A CA 1
ATOM 758 C C . PHE A 1 96 ? 9.312 12.019 -1.518 1.00 86.06 96 PHE A C 1
ATOM 760 O O . PHE A 1 96 ? 9.310 11.674 -0.339 1.00 86.06 96 PHE A O 1
ATOM 767 N N . LYS A 1 97 ? 10.441 12.194 -2.215 1.00 78.50 97 LYS A N 1
ATOM 768 C CA . LYS A 1 97 ? 11.749 12.298 -1.568 1.00 78.50 97 LYS A CA 1
ATOM 769 C C . LYS A 1 97 ? 11.891 13.735 -1.070 1.00 78.50 97 LYS A C 1
ATOM 771 O O . LYS A 1 97 ? 11.673 14.648 -1.865 1.00 78.50 97 LYS A O 1
ATOM 776 N N . ASP A 1 98 ? 12.184 13.889 0.218 1.00 60.47 98 ASP A N 1
ATOM 777 C CA . ASP A 1 98 ? 12.546 15.179 0.819 1.00 60.47 98 ASP A CA 1
ATOM 778 C C . ASP A 1 98 ? 13.800 15.770 0.151 1.00 60.47 98 ASP A C 1
ATOM 780 O O . ASP A 1 98 ? 14.717 14.980 -0.194 1.00 60.47 98 ASP A O 1
#